Protein AF-A0A3P6SZ48-F1 (afdb_monomer_lite)

Secondary structure (DSSP, 8-state):
-HHHHHHHHHHHHHHHHHHHHHSTTHHHHHHHHHHHHHHHTTT-S-GGGHHHHHHHHHHHHGGG----SSSSGGGGTTSPPPGGGG-BTTB--S---HHHHHHHTPPPSHHHHHHHHHHHHHHHHHHHHHHHHHHHHHHHHHH-

Organism: Dibothriocephalus latus (NCBI:txid60516)

InterPro domains:
  IPR008952 Tetraspanin, EC2 domain superfamily [G3DSA:1.10.1450.10] (24-118)
  IPR008952 Tetraspanin, EC2 domain superfamily [SSF48652] (53-120)
  IPR018499 Tetraspanin/Peripherin [PF00335] (1-142)

Sequence (144 aa):
MYTGILGVCVVAEAIGLGYFFGDPKALPAKVTVIMEKALQDYGKPEVQLAGATFVWDYLMTSDNDYCCGLEGYTNFTGKALPKACCAKDNKLPEKCELAEAEKLKVIGCQTKIDKFLEEKKKLFLIAPIILVVVQVILVILLIV

Radius of gyration: 20.1 Å; chains: 1; bounding box: 52×23×56 Å

pLDDT: mean 85.89, std 5.38, range [62.0, 93.31]

Foldseek 3Di:
DVLVVLVVVLVVLVVVCCVCVVDLVNVLVVVLVVLLVLLVLAPPPDPVSVVSVVVQLCLQLPPLQHAFAAAAPVSQVVHAGRQSLQQDPSDGDPGDDPVNSVVVRGGGSSVVSSVCCVVCVVVVSVVSVVVSVVSVVVSVVVVD

Structure (mmCIF, N/CA/C/O backbone):
data_AF-A0A3P6SZ48-F1
#
_entry.id   AF-A0A3P6SZ48-F1
#
loop_
_atom_site.group_PDB
_atom_site.id
_atom_site.type_symbol
_atom_site.label_atom_id
_atom_site.label_alt_id
_atom_site.label_comp_id
_atom_site.label_asym_id
_atom_site.label_entity_id
_atom_site.label_seq_id
_atom_site.pdbx_PDB_ins_code
_atom_site.Cartn_x
_atom_site.Cartn_y
_atom_site.Cartn_z
_atom_site.occupancy
_atom_site.B_iso_or_equiv
_atom_site.auth_seq_id
_atom_site.auth_comp_id
_atom_site.auth_asym_id
_atom_site.auth_atom_id
_atom_site.pdbx_PDB_model_num
ATOM 1 N N . MET A 1 1 ? 30.378 3.280 -20.634 1.00 68.12 1 MET A N 1
ATOM 2 C CA . MET A 1 1 ? 29.899 2.895 -19.281 1.00 68.12 1 MET A CA 1
ATOM 3 C C . MET A 1 1 ? 28.462 3.339 -19.029 1.00 68.12 1 MET A C 1
ATOM 5 O O . MET A 1 1 ? 27.644 2.479 -18.742 1.00 68.12 1 MET A O 1
ATOM 9 N N . TYR A 1 2 ? 28.132 4.625 -19.195 1.00 78.94 2 TYR A N 1
ATOM 10 C CA . TYR A 1 2 ? 26.784 5.162 -18.943 1.00 78.94 2 TYR A CA 1
ATOM 11 C C . TYR A 1 2 ? 25.673 4.465 -19.757 1.00 78.94 2 TYR A C 1
ATOM 13 O O . TYR A 1 2 ? 24.698 3.992 -19.184 1.00 78.94 2 TYR A O 1
ATOM 21 N N . THR A 1 3 ? 25.882 4.266 -21.062 1.00 80.19 3 THR A N 1
ATOM 22 C CA . THR A 1 3 ? 24.945 3.551 -21.952 1.00 80.19 3 THR A CA 1
ATOM 23 C C . THR A 1 3 ? 24.720 2.089 -21.552 1.00 80.19 3 THR A C 1
ATOM 25 O O . THR A 1 3 ? 23.623 1.567 -21.700 1.00 80.19 3 THR A O 1
ATOM 28 N N . GLY A 1 4 ? 25.744 1.427 -20.998 1.00 83.69 4 GLY A N 1
ATOM 29 C CA . GLY A 1 4 ? 25.627 0.049 -20.514 1.00 83.69 4 GLY A CA 1
ATOM 30 C C . GLY A 1 4 ? 24.769 -0.053 -19.253 1.00 83.69 4 GLY A C 1
ATOM 31 O O . GLY A 1 4 ? 23.920 -0.934 -19.169 1.00 83.69 4 GLY A O 1
ATOM 32 N N . ILE A 1 5 ? 24.939 0.879 -18.306 1.00 88.44 5 ILE A N 1
ATOM 33 C CA . ILE A 1 5 ? 24.110 0.948 -17.092 1.00 88.44 5 ILE A CA 1
ATOM 34 C C . ILE A 1 5 ? 22.652 1.218 -17.473 1.00 88.44 5 ILE A C 1
ATOM 36 O O . ILE A 1 5 ? 21.768 0.499 -17.018 1.00 88.44 5 ILE A O 1
ATOM 40 N N . LEU A 1 6 ? 22.409 2.189 -18.363 1.00 87.31 6 LEU A N 1
ATOM 41 C CA . LEU A 1 6 ? 21.058 2.481 -18.844 1.00 87.31 6 LEU A CA 1
ATOM 42 C C . LEU A 1 6 ? 20.418 1.266 -19.528 1.00 87.31 6 LEU A C 1
ATOM 44 O O . LEU A 1 6 ? 19.269 0.950 -19.248 1.00 87.31 6 LEU A O 1
ATOM 48 N N . GLY A 1 7 ? 21.164 0.553 -20.379 1.00 86.50 7 GLY A N 1
ATOM 49 C CA . GLY A 1 7 ? 20.664 -0.656 -21.036 1.00 86.50 7 GLY A CA 1
ATOM 50 C C . GLY A 1 7 ? 20.240 -1.741 -20.041 1.00 86.50 7 GLY A C 1
ATOM 51 O O . GLY A 1 7 ? 19.178 -2.340 -20.201 1.00 86.50 7 GLY A O 1
ATOM 52 N N . VAL A 1 8 ? 21.022 -1.957 -18.977 1.00 90.69 8 VAL A N 1
ATOM 53 C CA . VAL A 1 8 ? 20.664 -2.900 -17.903 1.00 90.69 8 VAL A CA 1
ATOM 54 C C . VAL A 1 8 ? 19.413 -2.435 -17.149 1.00 90.69 8 VAL A C 1
ATOM 56 O O . VAL A 1 8 ? 18.535 -3.258 -16.885 1.00 90.69 8 VAL A O 1
ATOM 59 N N . CYS A 1 9 ? 19.296 -1.138 -16.844 1.00 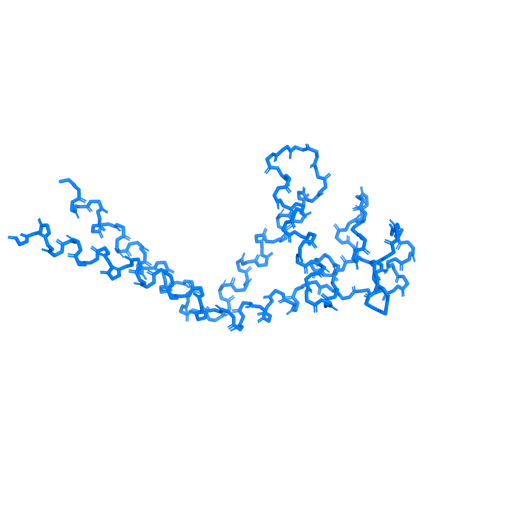90.88 9 CYS A N 1
ATOM 60 C CA . CYS A 1 9 ? 18.106 -0.569 -16.205 1.00 90.88 9 CYS A CA 1
ATOM 61 C C . CYS A 1 9 ? 16.844 -0.794 -17.046 1.00 90.88 9 CYS A C 1
ATOM 63 O O . CYS A 1 9 ? 15.870 -1.319 -16.516 1.00 90.88 9 CYS A O 1
ATOM 65 N N . VAL A 1 10 ? 16.885 -0.513 -18.353 1.00 91.44 10 VAL A N 1
ATOM 66 C CA . VAL A 1 10 ? 15.740 -0.714 -19.262 1.00 91.44 10 VAL A CA 1
ATOM 67 C C . VAL A 1 10 ? 15.274 -2.170 -19.264 1.00 91.44 10 VAL A C 1
ATOM 69 O O . VAL A 1 10 ? 14.076 -2.440 -19.176 1.00 91.44 10 VAL A O 1
ATOM 72 N N . VAL A 1 11 ? 16.208 -3.127 -19.339 1.00 91.19 11 VAL A N 1
ATOM 73 C CA . VAL A 1 11 ? 15.868 -4.559 -19.312 1.00 91.19 11 VAL A CA 1
ATOM 74 C C . VAL A 1 11 ? 15.240 -4.943 -17.970 1.00 91.19 11 VAL A C 1
ATOM 76 O O . VAL A 1 11 ? 14.217 -5.630 -17.947 1.00 91.19 11 VAL A O 1
ATOM 79 N N . ALA A 1 12 ? 15.809 -4.480 -16.855 1.00 93.12 12 ALA A N 1
ATOM 80 C CA . ALA A 1 12 ? 15.276 -4.753 -15.523 1.00 93.12 12 ALA A CA 1
ATOM 81 C C . ALA A 1 12 ? 13.878 -4.143 -15.317 1.00 93.12 12 ALA A C 1
ATOM 83 O O . ALA A 1 12 ? 12.989 -4.815 -14.791 1.00 93.12 12 ALA A O 1
ATOM 84 N N . GLU A 1 13 ? 13.657 -2.906 -15.768 1.00 90.31 13 GLU A N 1
ATOM 85 C CA . GLU A 1 13 ? 12.362 -2.223 -15.701 1.00 90.31 13 GLU A CA 1
ATOM 86 C C . GLU A 1 13 ? 11.311 -2.927 -16.563 1.00 90.31 13 GLU A C 1
ATOM 88 O O . GLU A 1 13 ? 10.200 -3.161 -16.090 1.00 90.31 13 GLU A O 1
ATOM 93 N N . ALA A 1 14 ? 11.655 -3.341 -17.787 1.00 89.75 14 ALA A N 1
ATOM 94 C CA . ALA A 1 14 ? 10.746 -4.084 -18.659 1.00 89.75 14 ALA A CA 1
ATOM 95 C C . ALA A 1 14 ? 10.321 -5.431 -18.046 1.00 89.75 14 ALA A C 1
ATOM 97 O O . ALA A 1 14 ? 9.133 -5.764 -18.050 1.00 89.75 14 ALA A O 1
ATOM 98 N N . ILE A 1 15 ? 11.270 -6.181 -17.469 1.00 91.12 15 ILE A N 1
ATOM 99 C CA . ILE A 1 15 ? 10.979 -7.434 -16.752 1.00 91.12 15 ILE A CA 1
ATOM 100 C C . ILE A 1 15 ? 10.096 -7.153 -15.532 1.00 91.12 15 ILE A C 1
ATOM 102 O O . ILE A 1 15 ? 9.095 -7.841 -15.325 1.00 91.12 15 ILE A O 1
ATOM 106 N N . GLY A 1 16 ? 10.436 -6.129 -14.743 1.00 88.50 16 GLY A N 1
ATOM 107 C CA . GLY A 1 16 ? 9.661 -5.716 -13.576 1.00 88.50 16 GLY A CA 1
ATOM 108 C C . GLY A 1 16 ? 8.224 -5.353 -13.942 1.00 88.50 16 GLY A C 1
ATOM 109 O O . GLY A 1 16 ? 7.290 -5.848 -13.313 1.00 88.50 16 GLY A O 1
ATOM 110 N N . LEU A 1 17 ? 8.026 -4.563 -14.999 1.00 88.62 17 LEU A N 1
ATOM 111 C CA . LEU A 1 17 ? 6.700 -4.196 -15.490 1.00 88.62 17 LEU A CA 1
ATOM 112 C C . LEU A 1 17 ? 5.905 -5.422 -15.937 1.00 88.62 17 LEU A C 1
ATOM 114 O O . LEU A 1 17 ? 4.750 -5.571 -15.540 1.00 88.62 17 LEU A O 1
ATOM 118 N N . GLY A 1 18 ? 6.527 -6.323 -16.699 1.00 86.81 18 GLY A N 1
ATOM 119 C CA . GLY A 1 18 ? 5.898 -7.576 -17.114 1.00 86.81 18 GLY A CA 1
ATOM 120 C C . GLY A 1 18 ? 5.481 -8.447 -15.927 1.00 86.81 18 GLY A C 1
ATOM 121 O O . GLY A 1 18 ? 4.377 -8.980 -15.917 1.00 86.81 18 GLY A O 1
ATOM 122 N N . TYR A 1 19 ? 6.320 -8.551 -14.897 1.00 87.50 19 TYR A N 1
ATOM 123 C CA . TYR A 1 19 ? 6.024 -9.346 -13.705 1.00 87.50 19 TYR A CA 1
ATOM 124 C C . TYR A 1 19 ? 4.922 -8.725 -12.830 1.00 87.50 19 TYR A C 1
ATOM 126 O O . TYR A 1 19 ? 3.978 -9.413 -12.449 1.00 87.50 19 TYR A O 1
ATOM 134 N N . PHE A 1 20 ? 5.017 -7.429 -12.516 1.00 83.81 20 PHE A N 1
ATOM 135 C CA . PHE A 1 20 ? 4.070 -6.763 -11.614 1.00 83.81 20 PHE A CA 1
ATOM 136 C C . PHE A 1 20 ? 2.712 -6.487 -12.259 1.00 83.81 20 PHE A C 1
ATOM 138 O O . PHE A 1 20 ? 1.695 -6.564 -11.574 1.00 83.81 20 PHE A O 1
ATOM 145 N N . PHE A 1 21 ? 2.685 -6.154 -13.551 1.00 83.00 21 PHE A N 1
ATOM 146 C CA . PHE A 1 21 ? 1.455 -5.774 -14.252 1.00 83.00 21 PHE A CA 1
ATOM 147 C C . PHE A 1 21 ? 0.926 -6.859 -15.197 1.00 83.00 21 PHE A C 1
ATOM 149 O O . PHE A 1 21 ? -0.193 -6.722 -15.693 1.00 83.00 21 PHE A O 1
ATOM 156 N N . GLY A 1 22 ? 1.689 -7.930 -15.443 1.00 82.56 22 GLY A N 1
ATOM 157 C CA . GLY A 1 22 ? 1.247 -9.064 -16.258 1.00 82.56 22 GLY A CA 1
ATOM 158 C C . GLY A 1 22 ? 0.241 -9.975 -15.553 1.00 82.56 22 GLY A C 1
ATOM 159 O O . GLY A 1 22 ? -0.644 -10.514 -16.214 1.00 82.56 22 GLY A O 1
ATOM 160 N N . ASP A 1 23 ? 0.324 -10.107 -14.225 1.00 83.75 23 ASP A N 1
ATOM 161 C CA . ASP A 1 23 ? -0.671 -10.820 -13.417 1.00 83.75 23 ASP A CA 1
ATOM 162 C C . ASP A 1 23 ? -1.536 -9.816 -12.629 1.00 83.75 23 ASP A C 1
ATOM 164 O O . ASP A 1 23 ? -1.019 -9.115 -11.752 1.00 83.75 23 ASP A O 1
ATOM 168 N N . PRO A 1 24 ? -2.860 -9.748 -12.884 1.00 77.31 24 PRO A N 1
ATOM 169 C CA . PRO A 1 24 ? -3.756 -8.823 -12.192 1.00 77.31 24 PRO A CA 1
ATOM 170 C C . PRO A 1 24 ? -3.826 -9.041 -10.672 1.00 77.31 24 PRO A C 1
ATOM 172 O O . PRO A 1 24 ? -4.272 -8.139 -9.966 1.00 77.31 24 PRO A O 1
ATOM 175 N N . LYS A 1 25 ? -3.392 -10.198 -10.154 1.00 81.31 25 LYS A N 1
ATOM 176 C CA . LYS A 1 25 ? -3.391 -10.518 -8.717 1.00 81.31 25 LYS A CA 1
ATOM 177 C C . LYS A 1 25 ? -2.038 -10.309 -8.041 1.00 81.31 25 LYS A C 1
ATOM 179 O O . LYS A 1 25 ? -1.991 -10.199 -6.816 1.00 81.31 25 LYS A O 1
ATOM 184 N N . ALA A 1 26 ? -0.947 -10.235 -8.802 1.00 84.25 26 ALA A N 1
ATOM 185 C CA . ALA A 1 26 ? 0.389 -10.105 -8.229 1.00 84.25 26 ALA A CA 1
ATOM 186 C C . ALA A 1 26 ? 0.573 -8.764 -7.509 1.00 84.25 26 ALA A C 1
ATOM 188 O 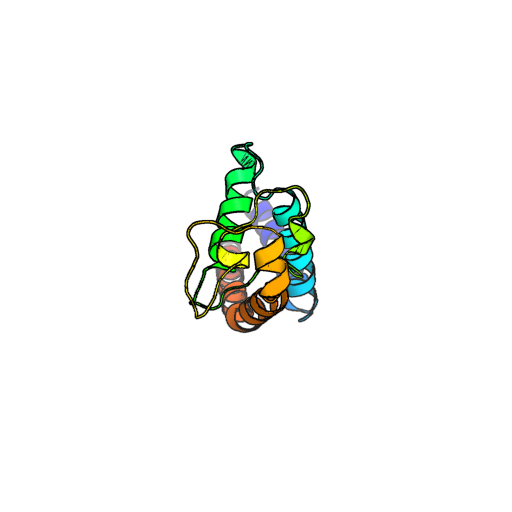O . ALA A 1 26 ? 1.104 -8.734 -6.398 1.00 84.25 26 ALA A O 1
ATOM 189 N N . LEU A 1 27 ? 0.107 -7.664 -8.110 1.00 83.62 27 LEU A N 1
ATOM 190 C CA . LEU A 1 27 ? 0.255 -6.332 -7.528 1.00 83.62 27 LEU A CA 1
ATOM 191 C C . LEU A 1 27 ? -0.545 -6.172 -6.218 1.00 83.62 27 LEU A C 1
ATOM 193 O O . LEU A 1 27 ? 0.092 -5.841 -5.215 1.00 83.62 27 LEU A O 1
ATOM 197 N N . PRO A 1 28 ? -1.865 -6.463 -6.157 1.00 85.31 28 PRO A N 1
ATOM 198 C CA . PRO A 1 28 ? -2.617 -6.387 -4.904 1.00 85.31 28 PRO A CA 1
ATOM 199 C C . PRO A 1 28 ? -2.015 -7.250 -3.800 1.00 85.31 28 PRO A C 1
ATOM 201 O O . PRO A 1 28 ? -1.707 -6.732 -2.734 1.00 85.31 28 PRO A O 1
ATOM 204 N N . ALA A 1 29 ? -1.700 -8.518 -4.084 1.00 87.25 29 ALA A N 1
ATOM 205 C CA . ALA A 1 29 ? -1.134 -9.421 -3.083 1.00 87.25 29 ALA A CA 1
ATOM 206 C C . ALA A 1 29 ? 0.189 -8.903 -2.491 1.00 87.25 29 ALA A C 1
ATOM 208 O O . ALA A 1 29 ? 0.419 -9.000 -1.285 1.00 87.25 29 ALA A O 1
ATOM 209 N N . LYS A 1 30 ? 1.073 -8.328 -3.318 1.00 87.81 30 LYS A N 1
ATOM 210 C CA . LYS A 1 30 ? 2.334 -7.745 -2.833 1.00 87.81 30 LYS A CA 1
ATOM 211 C C . LYS A 1 30 ? 2.106 -6.473 -2.026 1.00 87.81 30 LYS A C 1
ATOM 213 O O . LYS A 1 30 ? 2.758 -6.301 -0.997 1.00 87.81 30 LYS A O 1
ATOM 218 N N . VAL A 1 31 ? 1.195 -5.606 -2.463 1.00 88.69 31 VAL A N 1
ATOM 219 C CA . VAL A 1 31 ? 0.854 -4.385 -1.723 1.00 88.69 31 VAL A CA 1
ATOM 220 C C . VAL A 1 31 ? 0.241 -4.738 -0.372 1.00 88.69 31 VAL A C 1
ATOM 222 O O . VAL A 1 31 ? 0.675 -4.177 0.627 1.00 88.69 31 VAL A O 1
ATOM 225 N N . THR A 1 32 ? -0.670 -5.711 -0.304 1.00 89.62 32 THR A N 1
ATOM 226 C CA . THR A 1 32 ? -1.246 -6.205 0.955 1.00 89.62 32 THR A CA 1
ATOM 227 C C . THR A 1 32 ? -0.160 -6.626 1.941 1.00 89.62 32 THR A C 1
ATOM 229 O O . THR A 1 32 ? -0.165 -6.150 3.070 1.00 89.62 32 THR A O 1
ATOM 232 N N . VAL A 1 33 ? 0.824 -7.424 1.511 1.00 90.94 33 VAL A N 1
ATOM 233 C CA . VAL A 1 33 ? 1.939 -7.863 2.376 1.00 90.94 33 VAL A CA 1
ATOM 234 C C . VAL A 1 33 ? 2.789 -6.684 2.864 1.00 90.94 33 VAL A C 1
ATOM 236 O O . VAL A 1 33 ? 3.200 -6.641 4.024 1.00 90.94 33 VAL A O 1
ATOM 239 N N . ILE A 1 34 ? 3.068 -5.708 1.994 1.00 89.38 34 ILE A N 1
ATOM 240 C CA . ILE A 1 34 ? 3.833 -4.508 2.372 1.00 89.38 34 ILE A CA 1
ATOM 241 C C . ILE A 1 34 ? 3.044 -3.666 3.378 1.00 89.38 34 ILE A C 1
ATOM 243 O O . ILE A 1 34 ? 3.607 -3.211 4.373 1.00 89.38 34 ILE A O 1
ATOM 247 N N . MET A 1 35 ? 1.746 -3.483 3.141 1.00 90.94 35 MET A N 1
ATOM 248 C CA . MET A 1 35 ? 0.855 -2.729 4.017 1.00 90.94 35 MET A CA 1
ATOM 249 C C . MET A 1 35 ? 0.698 -3.416 5.372 1.00 90.94 35 MET A C 1
ATOM 251 O O . MET A 1 35 ? 0.788 -2.748 6.399 1.00 90.94 35 MET A O 1
ATOM 255 N N . GLU A 1 36 ? 0.547 -4.739 5.395 1.00 91.25 36 GLU A N 1
ATOM 256 C CA . GLU A 1 36 ? 0.527 -5.542 6.617 1.00 91.25 36 GLU A CA 1
ATOM 257 C C . GLU A 1 36 ? 1.815 -5.352 7.425 1.00 91.25 36 GLU A C 1
ATOM 259 O O . GLU A 1 36 ? 1.770 -5.085 8.627 1.00 91.25 36 GLU A O 1
ATOM 264 N N . LYS A 1 37 ? 2.977 -5.391 6.764 1.00 89.12 37 LYS A N 1
ATOM 265 C CA . LYS A 1 37 ? 4.259 -5.124 7.422 1.00 89.12 37 LYS A CA 1
ATOM 266 C C . LYS A 1 37 ? 4.334 -3.696 7.968 1.00 89.12 37 LYS A C 1
ATOM 268 O O . LYS A 1 37 ? 4.725 -3.504 9.114 1.00 89.12 37 LYS A O 1
ATOM 273 N N . ALA A 1 38 ? 3.892 -2.704 7.197 1.00 88.31 38 ALA A N 1
ATOM 274 C CA . ALA A 1 38 ? 3.805 -1.322 7.668 1.00 88.31 38 ALA A CA 1
ATOM 275 C C . ALA A 1 38 ? 2.844 -1.180 8.866 1.00 88.31 38 ALA A C 1
ATOM 277 O O . ALA A 1 38 ? 3.087 -0.384 9.769 1.00 88.31 38 ALA A O 1
ATOM 278 N N . LEU A 1 39 ? 1.777 -1.983 8.924 1.00 88.50 39 LEU A N 1
ATOM 279 C CA . LEU A 1 39 ? 0.824 -1.986 10.037 1.00 88.50 39 LEU A CA 1
ATOM 280 C C . LEU A 1 39 ? 1.452 -2.525 11.328 1.00 88.50 39 LEU A C 1
ATOM 282 O O . LEU A 1 39 ? 1.163 -2.041 12.426 1.00 88.50 39 LEU A O 1
ATOM 286 N N . GLN A 1 40 ? 2.362 -3.497 11.222 1.00 87.31 40 GLN A N 1
ATOM 287 C CA . GLN A 1 40 ? 3.123 -3.989 12.375 1.00 87.31 40 GLN A CA 1
ATOM 288 C C . GLN A 1 40 ? 3.991 -2.892 13.007 1.00 87.31 40 GLN A C 1
ATOM 290 O 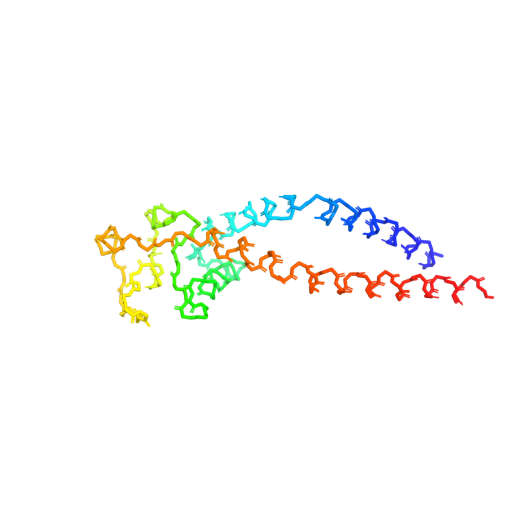O . GLN A 1 40 ? 4.218 -2.922 14.222 1.00 87.31 40 GLN A O 1
ATOM 295 N N . ASP A 1 41 ? 4.393 -1.900 12.217 1.00 86.94 41 ASP A N 1
ATOM 296 C CA . ASP A 1 41 ? 5.194 -0.755 12.646 1.00 86.94 41 ASP A CA 1
ATOM 297 C C . ASP A 1 41 ? 4.370 0.482 13.033 1.00 86.94 41 ASP A C 1
ATOM 299 O O . ASP A 1 41 ? 4.918 1.461 13.541 1.00 86.94 41 ASP A O 1
ATOM 303 N N . TYR A 1 42 ? 3.047 0.423 12.870 1.00 85.38 42 TYR A N 1
ATOM 304 C CA . TYR A 1 42 ? 2.139 1.509 13.222 1.00 85.38 42 TYR A CA 1
ATOM 305 C C . TYR A 1 42 ? 2.265 1.918 14.696 1.00 85.38 42 TYR A C 1
ATOM 307 O O . TYR A 1 42 ? 2.218 1.072 15.599 1.00 85.38 42 TYR A O 1
ATOM 315 N N . GLY A 1 43 ? 2.384 3.227 14.932 1.00 79.88 43 GLY A N 1
ATOM 316 C CA . GLY A 1 43 ? 2.433 3.825 16.267 1.00 79.88 43 GLY A CA 1
ATOM 317 C C . GLY A 1 43 ? 3.758 3.631 17.012 1.00 79.88 43 GLY A C 1
ATOM 318 O O . GLY A 1 43 ? 3.850 4.009 18.181 1.00 79.88 43 GLY A O 1
ATOM 319 N N . LYS A 1 44 ? 4.788 3.054 16.375 1.00 82.88 44 LYS A N 1
ATOM 320 C CA . LYS A 1 44 ? 6.125 2.966 16.977 1.00 82.88 44 LYS A CA 1
ATOM 321 C C . LYS A 1 44 ? 6.792 4.354 17.009 1.00 82.88 44 LYS A C 1
ATOM 323 O O . LYS A 1 44 ? 6.680 5.102 16.040 1.00 82.88 44 LYS A O 1
ATOM 328 N N . PRO A 1 45 ? 7.506 4.705 18.096 1.00 74.25 45 PRO A N 1
ATOM 329 C CA . PRO A 1 45 ? 8.071 6.046 18.297 1.00 74.25 45 PRO A CA 1
ATOM 330 C C . PRO A 1 45 ? 9.313 6.339 17.438 1.00 74.25 45 PRO A C 1
ATOM 332 O O . PRO A 1 45 ? 9.828 7.454 17.444 1.00 74.25 45 PRO A O 1
ATOM 335 N N . GLU A 1 46 ? 9.829 5.343 16.720 1.00 79.44 46 GLU A N 1
ATOM 336 C CA . GLU A 1 46 ? 11.012 5.474 15.877 1.00 79.44 46 GLU A CA 1
ATOM 337 C C . GLU A 1 46 ? 10.707 6.362 14.662 1.00 79.44 46 GLU A C 1
ATOM 339 O O . GLU A 1 46 ? 9.800 6.081 13.882 1.00 79.44 46 GLU A O 1
ATOM 344 N N . VAL A 1 47 ? 11.496 7.425 14.463 1.00 67.62 47 VAL A N 1
ATOM 345 C CA . VAL A 1 47 ? 11.296 8.415 13.381 1.00 67.62 47 VAL A CA 1
ATOM 346 C C . VAL A 1 47 ? 11.247 7.759 11.995 1.00 67.62 47 VAL A C 1
ATOM 348 O O . VAL A 1 47 ? 10.494 8.190 11.128 1.00 67.62 47 VAL A O 1
ATOM 351 N N . GLN A 1 48 ? 12.001 6.675 11.797 1.00 69.88 48 GLN A N 1
ATOM 352 C CA . GLN A 1 48 ? 12.019 5.903 10.549 1.00 69.88 48 GLN A CA 1
ATOM 353 C C . GLN A 1 48 ? 10.672 5.218 10.250 1.00 69.88 48 GLN A C 1
ATOM 355 O O . GLN A 1 48 ? 10.371 4.937 9.093 1.00 69.88 48 GLN A O 1
ATOM 360 N N . LEU A 1 49 ? 9.846 4.991 11.274 1.00 75.00 49 LEU A N 1
ATOM 361 C CA . LEU A 1 49 ? 8.549 4.315 11.196 1.00 75.00 49 LEU A CA 1
ATOM 362 C C . LEU A 1 49 ? 7.364 5.291 11.243 1.00 75.00 49 LEU A C 1
ATOM 364 O O . LEU A 1 49 ? 6.218 4.886 11.043 1.00 75.00 49 LEU A O 1
ATOM 368 N N . ALA A 1 50 ? 7.622 6.594 11.409 1.00 78.00 50 ALA A N 1
ATOM 369 C CA . ALA A 1 50 ? 6.590 7.633 11.366 1.00 78.00 50 ALA A CA 1
ATOM 370 C C . ALA A 1 50 ? 5.825 7.645 10.029 1.00 78.00 50 ALA A C 1
ATOM 372 O O . ALA A 1 50 ? 4.624 7.917 9.999 1.00 78.00 50 ALA A O 1
ATOM 373 N N . GLY A 1 51 ? 6.499 7.284 8.931 1.00 83.56 51 GLY A N 1
ATOM 374 C CA . GLY A 1 51 ? 5.872 7.153 7.617 1.00 83.56 51 GLY A CA 1
ATOM 375 C C . GLY A 1 51 ? 4.794 6.066 7.570 1.00 83.56 51 GLY A C 1
ATOM 376 O O . GLY A 1 51 ? 3.759 6.271 6.943 1.00 83.56 51 GLY A O 1
ATOM 377 N N . ALA A 1 52 ? 4.988 4.946 8.275 1.00 84.50 52 ALA A N 1
ATOM 378 C CA . ALA A 1 52 ? 4.008 3.862 8.315 1.00 84.50 52 ALA A CA 1
ATOM 379 C C . ALA A 1 52 ? 2.717 4.301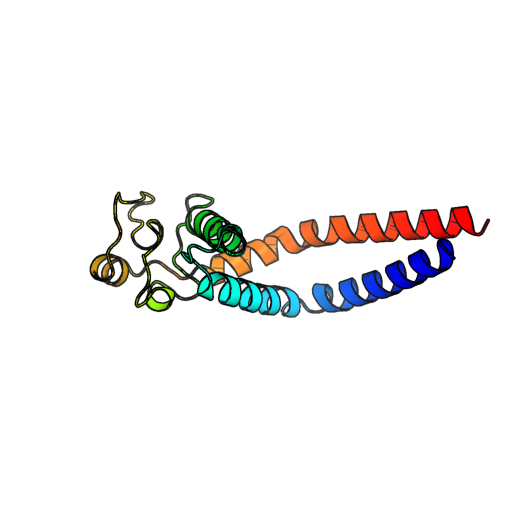 9.019 1.00 84.50 52 ALA A C 1
ATOM 381 O O . ALA A 1 52 ? 1.625 4.060 8.506 1.00 84.50 52 ALA A O 1
ATOM 382 N N . THR A 1 53 ? 2.846 5.016 10.141 1.00 86.75 53 THR A N 1
ATOM 383 C CA . THR A 1 53 ? 1.708 5.614 10.855 1.00 86.75 53 THR A CA 1
ATOM 384 C C . THR A 1 53 ? 0.958 6.605 9.969 1.00 86.75 53 THR A C 1
ATOM 386 O O . THR A 1 53 ? -0.257 6.500 9.833 1.00 86.75 53 THR A O 1
ATOM 389 N N . PHE A 1 54 ? 1.678 7.506 9.291 1.00 88.00 54 PHE A N 1
ATOM 390 C CA . PHE A 1 54 ? 1.069 8.494 8.398 1.00 88.00 54 PHE A CA 1
ATOM 391 C C . PHE A 1 54 ? 0.300 7.854 7.234 1.00 88.00 54 PHE A C 1
ATOM 393 O O . PHE A 1 54 ? -0.836 8.238 6.960 1.00 88.00 54 PHE A O 1
ATOM 400 N N . VAL A 1 55 ? 0.899 6.868 6.558 1.00 89.50 55 VAL A N 1
ATOM 401 C CA . VAL A 1 55 ? 0.263 6.169 5.429 1.00 89.50 55 VAL A CA 1
ATOM 402 C C . VAL A 1 55 ? -1.025 5.482 5.876 1.00 89.50 55 VAL A C 1
ATOM 404 O O . VAL A 1 55 ? -2.046 5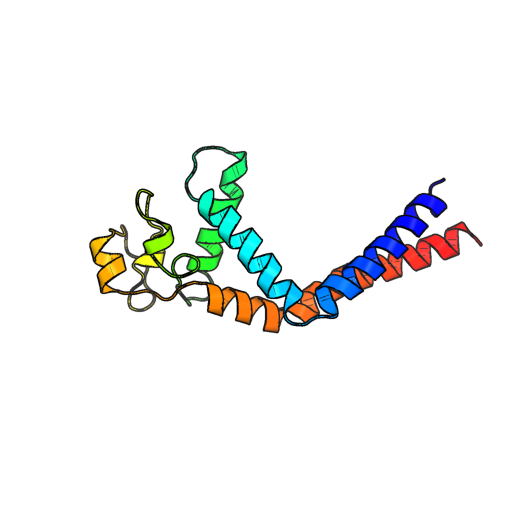.582 5.196 1.00 89.50 55 VAL A O 1
ATOM 407 N N . TRP A 1 56 ? -0.994 4.818 7.029 1.00 91.00 56 TRP A N 1
ATOM 408 C CA . TRP A 1 56 ? -2.159 4.137 7.579 1.00 91.00 56 TRP A CA 1
ATOM 409 C C . TRP A 1 56 ? -3.246 5.105 8.049 1.00 91.00 56 TRP A C 1
ATOM 411 O O . TRP A 1 56 ? -4.414 4.875 7.740 1.00 91.00 56 TRP A O 1
ATOM 421 N N . ASP A 1 57 ? -2.894 6.205 8.716 1.00 89.25 57 ASP A N 1
ATOM 422 C CA . ASP A 1 57 ? -3.859 7.238 9.113 1.00 89.25 57 ASP A CA 1
ATOM 423 C C . ASP A 1 57 ? -4.538 7.865 7.892 1.00 89.25 57 ASP A C 1
ATOM 425 O O . ASP A 1 57 ? -5.761 8.031 7.872 1.00 89.25 57 ASP A O 1
ATOM 429 N N . TYR A 1 58 ? -3.767 8.155 6.842 1.00 89.62 58 TYR A N 1
ATOM 430 C CA . TYR A 1 58 ? -4.308 8.659 5.585 1.00 89.62 58 TYR A CA 1
ATOM 431 C C . TYR A 1 58 ? -5.246 7.639 4.933 1.00 89.62 58 TYR A C 1
ATOM 433 O O . TYR A 1 58 ? -6.376 7.975 4.583 1.00 89.62 58 TYR A O 1
ATOM 441 N N . LEU A 1 59 ? -4.822 6.378 4.820 1.00 91.12 59 LEU A N 1
ATOM 442 C CA . LEU A 1 59 ? -5.637 5.321 4.222 1.00 91.12 59 LEU A CA 1
ATOM 443 C C . LEU A 1 59 ? -6.964 5.131 4.968 1.00 91.12 59 LEU A C 1
ATOM 445 O O . LEU A 1 59 ? -8.021 5.052 4.339 1.00 91.12 59 LEU A O 1
ATOM 449 N N . MET A 1 60 ? -6.912 5.093 6.299 1.00 90.31 60 MET A N 1
ATOM 450 C CA . MET A 1 60 ? -8.074 4.865 7.154 1.00 90.31 60 MET A CA 1
ATOM 451 C C . MET A 1 60 ? -9.055 6.045 7.185 1.00 90.31 60 MET A C 1
ATOM 453 O O . MET A 1 60 ? -10.217 5.845 7.524 1.00 90.31 60 MET A O 1
ATOM 457 N N . THR A 1 61 ? -8.621 7.262 6.835 1.00 90.12 61 THR A N 1
ATOM 458 C CA . THR A 1 61 ? -9.454 8.483 6.912 1.00 90.12 61 THR A CA 1
ATOM 459 C C . THR A 1 61 ? -9.793 9.119 5.563 1.00 90.12 61 THR A C 1
ATOM 461 O O . THR A 1 61 ? -10.643 10.008 5.503 1.00 90.12 61 THR A O 1
ATOM 464 N N . SER A 1 62 ? -9.155 8.679 4.480 1.00 87.56 62 SER A N 1
ATOM 465 C CA . SER A 1 62 ? -9.338 9.237 3.137 1.00 87.56 62 SER A CA 1
ATOM 466 C C . SER A 1 62 ? -10.760 9.022 2.591 1.00 87.56 62 SER A C 1
ATOM 468 O O . SER A 1 62 ? -11.397 8.000 2.846 1.00 87.56 62 SER A O 1
ATOM 470 N N . ASP A 1 63 ? -11.231 9.996 1.807 1.00 81.44 63 ASP A N 1
ATOM 471 C CA . ASP A 1 63 ? -12.453 9.949 0.986 1.00 81.44 63 ASP A CA 1
ATOM 472 C C . ASP A 1 63 ? -13.777 9.746 1.745 1.00 81.44 63 ASP A C 1
ATOM 474 O O . ASP A 1 63 ? -14.780 9.358 1.151 1.00 81.44 63 ASP A O 1
ATOM 478 N N . ASN A 1 64 ? -13.811 10.048 3.051 1.00 80.12 64 ASN A N 1
ATOM 479 C CA . ASN A 1 64 ? -14.948 9.770 3.947 1.00 80.12 64 ASN A CA 1
ATOM 480 C C . ASN A 1 64 ? -15.371 8.287 3.970 1.00 80.12 64 ASN A C 1
ATOM 482 O O . ASN A 1 64 ? -16.477 7.970 4.401 1.00 80.12 64 ASN A O 1
ATOM 486 N N . ASP A 1 65 ? -14.497 7.388 3.513 1.00 84.06 65 ASP A N 1
ATOM 487 C CA . ASP A 1 65 ? -14.690 5.941 3.532 1.00 84.06 65 ASP A CA 1
ATOM 488 C C . ASP A 1 65 ? -13.771 5.356 4.605 1.00 84.06 65 ASP A C 1
ATOM 490 O O . ASP A 1 65 ? -12.608 5.021 4.351 1.00 84.06 65 ASP A O 1
ATOM 494 N N . TYR A 1 66 ? -14.253 5.362 5.847 1.00 90.00 66 TYR A N 1
ATOM 495 C CA . TYR A 1 66 ? -13.448 4.976 6.999 1.00 90.00 66 TYR A CA 1
ATOM 496 C C . TYR A 1 66 ? -13.290 3.460 7.081 1.00 90.00 66 TYR A C 1
ATOM 498 O O . TYR A 1 66 ? -14.264 2.709 7.048 1.00 90.00 66 TYR A O 1
ATOM 506 N N . CYS A 1 67 ? -12.049 3.019 7.255 1.00 91.25 67 CYS A N 1
ATOM 507 C CA . CYS A 1 67 ? -11.702 1.620 7.460 1.00 91.25 67 CYS A CA 1
ATOM 508 C C . CYS A 1 67 ? -10.722 1.490 8.631 1.00 91.25 67 CYS A C 1
ATOM 510 O O . CYS A 1 67 ? -10.126 2.477 9.068 1.00 91.25 67 CYS A O 1
ATOM 512 N N . CYS A 1 68 ? -10.570 0.281 9.164 1.00 91.12 68 CYS A N 1
ATOM 513 C CA . CYS A 1 68 ? -9.741 0.020 10.334 1.00 91.12 68 CYS A CA 1
ATOM 514 C C . CYS A 1 68 ? -8.795 -1.149 10.091 1.00 91.12 68 CYS A C 1
ATOM 516 O O . CYS A 1 68 ? -9.245 -2.278 9.919 1.00 91.12 68 CYS A O 1
ATOM 518 N N . GLY A 1 69 ? -7.486 -0.893 10.131 1.00 90.00 69 GLY A N 1
ATOM 519 C CA . GLY A 1 69 ? -6.482 -1.946 9.958 1.00 90.00 69 GLY A CA 1
ATOM 520 C C . GLY A 1 69 ? -6.620 -2.667 8.617 1.00 90.00 69 GLY A C 1
ATOM 521 O O . GLY A 1 69 ? -7.282 -2.183 7.700 1.00 90.00 69 GLY A O 1
ATOM 522 N N . LEU A 1 70 ? -5.985 -3.828 8.478 1.00 90.81 70 LEU A N 1
ATOM 523 C CA . LEU A 1 70 ? -6.103 -4.611 7.250 1.00 90.81 70 LEU A CA 1
ATOM 524 C C . LEU A 1 70 ? -7.411 -5.409 7.237 1.00 90.81 70 LEU A C 1
ATOM 526 O O . LEU A 1 70 ? -8.197 -5.286 6.298 1.00 90.81 70 LEU A O 1
ATOM 530 N N . GLU A 1 71 ? -7.656 -6.154 8.314 1.00 88.50 71 GLU A N 1
ATOM 531 C CA . GLU A 1 71 ? -8.834 -7.014 8.498 1.00 88.50 71 GLU A CA 1
ATOM 532 C C . GLU A 1 71 ? -9.799 -6.472 9.565 1.00 88.50 71 GLU A C 1
ATOM 534 O O . GLU A 1 71 ? -10.910 -6.978 9.716 1.00 88.50 71 GLU A O 1
ATOM 539 N N . GLY A 1 72 ? -9.397 -5.434 10.304 1.00 88.19 72 GLY A N 1
ATOM 540 C CA . GLY A 1 72 ? -10.209 -4.808 11.340 1.00 88.19 72 GLY A CA 1
ATOM 541 C C . GLY A 1 72 ? -9.390 -4.335 12.540 1.00 88.19 72 GLY A C 1
ATOM 542 O O . GLY A 1 72 ? -8.159 -4.260 12.526 1.00 88.19 72 GLY A O 1
ATOM 543 N N . TYR A 1 73 ? -10.097 -4.058 13.638 1.00 85.88 73 TYR A N 1
ATOM 544 C CA . TYR A 1 73 ? -9.510 -3.569 14.891 1.00 85.88 73 TYR A CA 1
ATOM 545 C C . TYR A 1 73 ? -8.572 -4.574 15.579 1.00 85.88 73 TYR A C 1
ATOM 547 O O . TYR A 1 73 ? -7.714 -4.179 16.370 1.00 85.88 73 TYR A O 1
ATOM 555 N N . THR A 1 74 ? -8.698 -5.865 15.266 1.00 85.62 74 THR A N 1
ATOM 556 C CA . THR A 1 74 ? -7.861 -6.949 15.807 1.00 85.62 74 THR A CA 1
ATOM 557 C C . THR A 1 74 ? -6.383 -6.777 15.459 1.00 85.62 74 THR A C 1
ATOM 559 O O . THR A 1 74 ? -5.520 -7.245 16.197 1.00 85.62 74 THR A O 1
ATOM 562 N N . ASN A 1 75 ? -6.058 -6.030 14.398 1.00 83.19 75 ASN A N 1
ATOM 563 C CA . ASN A 1 75 ? -4.671 -5.715 14.055 1.00 83.19 75 ASN A CA 1
ATOM 564 C C . ASN A 1 75 ? -3.982 -4.769 15.065 1.00 83.19 75 ASN A C 1
ATOM 566 O O . ASN A 1 75 ? -2.760 -4.616 15.021 1.00 83.19 75 ASN A O 1
ATOM 570 N N . PHE A 1 76 ? -4.736 -4.153 15.984 1.00 82.62 76 PHE A N 1
ATOM 571 C CA . PHE A 1 76 ? -4.231 -3.197 16.977 1.00 82.62 76 PHE A CA 1
ATOM 572 C C . PHE A 1 76 ? -4.292 -3.714 18.421 1.00 82.62 76 PHE A C 1
ATOM 574 O O . PHE A 1 76 ? -4.131 -2.933 19.360 1.00 82.62 76 PHE A O 1
ATOM 581 N N . THR A 1 77 ? -4.508 -5.012 18.645 1.00 77.56 77 THR A N 1
ATOM 582 C CA . THR A 1 77 ? -4.517 -5.573 20.003 1.00 77.56 77 THR A CA 1
ATOM 583 C C . THR A 1 77 ? -3.187 -5.291 20.718 1.00 77.56 77 THR A C 1
ATOM 585 O O . THR A 1 77 ? -2.121 -5.682 20.250 1.00 77.56 77 THR A O 1
ATOM 588 N N . GLY A 1 78 ? -3.244 -4.584 21.852 1.00 73.00 78 GLY A N 1
ATOM 589 C CA . GLY A 1 78 ? -2.055 -4.175 22.615 1.00 73.00 78 GLY A CA 1
ATOM 590 C C . GLY A 1 78 ? -1.347 -2.914 22.099 1.00 73.00 78 GLY A C 1
ATOM 591 O O . GLY A 1 78 ? -0.269 -2.587 22.591 1.00 73.00 78 GLY A O 1
ATOM 592 N N . LYS A 1 79 ? -1.937 -2.196 21.134 1.00 74.75 79 LYS A N 1
ATOM 593 C CA . LYS A 1 79 ? -1.444 -0.916 20.601 1.00 74.75 79 LYS A CA 1
ATOM 594 C C . LYS A 1 79 ? -2.502 0.181 20.741 1.00 74.75 79 LYS A C 1
ATOM 596 O O . LYS A 1 79 ? -3.673 -0.092 20.993 1.00 74.75 79 LYS A O 1
ATOM 601 N N . ALA A 1 80 ? -2.085 1.435 20.564 1.00 79.25 80 ALA A N 1
ATOM 602 C CA . ALA A 1 80 ? -3.019 2.550 20.460 1.00 79.25 80 ALA A CA 1
ATOM 603 C C . ALA A 1 80 ? -3.891 2.389 19.204 1.00 79.25 80 ALA A C 1
ATOM 605 O O . ALA A 1 80 ? -3.362 2.166 18.113 1.00 79.25 80 ALA A O 1
ATOM 606 N N . LEU A 1 81 ? -5.214 2.505 19.364 1.00 86.00 81 LEU A N 1
ATOM 607 C CA . LEU A 1 81 ? -6.135 2.440 18.237 1.00 86.00 81 LEU A CA 1
ATOM 608 C C . LEU A 1 81 ? -6.204 3.772 17.480 1.00 86.00 81 LEU A C 1
ATOM 610 O O . LEU A 1 81 ? -6.371 4.826 18.103 1.00 86.00 81 LEU A O 1
ATOM 614 N N . PRO A 1 82 ? -6.169 3.730 16.138 1.00 87.81 82 PRO A N 1
ATOM 615 C CA . PRO A 1 82 ? -6.492 4.880 15.308 1.00 87.81 82 PRO A CA 1
ATOM 616 C C . PRO A 1 82 ? -7.937 5.334 15.538 1.00 87.81 82 PRO A C 1
ATOM 618 O O . PRO A 1 82 ? -8.850 4.518 15.667 1.00 87.81 82 PRO A O 1
ATOM 621 N N . LYS A 1 83 ? -8.184 6.647 15.485 1.00 89.12 83 LYS A N 1
ATOM 622 C CA . LYS A 1 83 ? -9.542 7.217 15.616 1.00 89.12 83 LYS A CA 1
ATOM 623 C C . LYS A 1 83 ? -10.508 6.701 14.547 1.00 89.12 83 LYS A C 1
ATOM 625 O O . LYS A 1 83 ? -11.699 6.564 14.809 1.00 89.12 83 LYS A O 1
ATOM 630 N N . ALA A 1 84 ? -9.988 6.383 13.362 1.00 88.50 84 ALA A N 1
ATOM 631 C CA . ALA A 1 84 ? -10.762 5.834 12.253 1.00 88.50 84 ALA A CA 1
ATOM 632 C C . ALA A 1 84 ? -11.433 4.491 12.582 1.00 88.50 84 ALA A C 1
ATOM 634 O O . ALA A 1 84 ? -12.503 4.198 12.058 1.00 88.50 84 ALA A O 1
ATOM 635 N N . CYS A 1 85 ? -10.870 3.718 13.514 1.00 89.12 85 CYS A N 1
ATOM 636 C CA . CYS A 1 85 ? -11.441 2.447 13.953 1.00 89.12 85 CYS A CA 1
ATOM 637 C C . CYS A 1 85 ? -12.729 2.575 14.770 1.00 89.12 85 CYS A C 1
ATOM 639 O O . CYS A 1 85 ? -13.428 1.583 14.960 1.00 89.12 85 CYS A O 1
ATOM 641 N N . CYS A 1 86 ? -13.054 3.785 15.223 1.00 90.31 86 CYS A N 1
ATOM 642 C CA . CYS A 1 86 ? -14.307 4.101 15.894 1.00 90.31 86 CYS A CA 1
ATOM 643 C C . CYS A 1 86 ? -15.122 5.139 15.107 1.00 90.31 86 CYS A C 1
ATOM 645 O O . CYS A 1 86 ? -15.943 5.854 15.682 1.00 90.31 86 CYS A O 1
ATOM 647 N N . ALA A 1 87 ? -14.885 5.268 13.797 1.00 87.31 87 ALA A N 1
ATOM 648 C CA . ALA A 1 87 ? -15.667 6.172 12.969 1.00 87.31 87 ALA A CA 1
ATOM 649 C C . ALA A 1 87 ? -17.142 5.742 12.951 1.00 87.31 87 ALA A C 1
ATOM 651 O O . ALA A 1 87 ? -17.468 4.574 12.731 1.00 87.31 87 ALA A O 1
ATOM 652 N N . LYS A 1 88 ? -18.039 6.705 13.166 1.00 83.06 88 LYS A N 1
ATOM 653 C CA . LYS A 1 88 ? -19.490 6.497 13.148 1.00 83.06 88 LYS A CA 1
ATOM 654 C C . LYS A 1 88 ? -20.148 7.626 12.370 1.00 83.06 88 LYS A C 1
ATOM 656 O O . LYS A 1 88 ? -19.810 8.786 12.585 1.00 83.06 88 LYS A O 1
ATOM 661 N N . ASP A 1 89 ? -21.070 7.294 11.466 1.00 81.56 89 ASP A N 1
ATOM 662 C CA . ASP A 1 89 ? -21.798 8.272 10.643 1.00 81.56 89 ASP A CA 1
ATOM 663 C C . ASP A 1 89 ? -20.857 9.275 9.933 1.00 81.56 89 ASP A C 1
ATOM 665 O O . ASP A 1 89 ? -21.119 10.477 9.887 1.00 81.56 89 ASP A O 1
ATOM 669 N N . ASN A 1 90 ? -19.720 8.778 9.426 1.00 75.31 90 ASN A N 1
ATOM 670 C CA . ASN A 1 90 ? -18.637 9.557 8.809 1.00 75.31 90 ASN A CA 1
ATOM 671 C C . ASN A 1 90 ? -18.010 10.639 9.706 1.00 75.31 90 ASN A C 1
ATOM 673 O O . ASN A 1 90 ? -17.529 11.663 9.219 1.00 75.31 90 ASN A O 1
ATOM 677 N N . LYS A 1 91 ? -17.998 10.425 11.024 1.00 82.88 91 LYS A N 1
ATOM 678 C CA . LYS A 1 91 ? -17.338 11.306 11.992 1.00 82.88 91 LYS A CA 1
ATOM 679 C C . LYS A 1 91 ? -16.294 10.543 12.792 1.00 82.88 91 LYS A C 1
ATOM 681 O O . LYS A 1 91 ? -16.535 9.424 13.243 1.00 82.88 91 LYS A O 1
ATOM 686 N N . LEU A 1 92 ? -15.146 11.187 12.992 1.00 86.38 92 LEU A N 1
ATOM 687 C CA . LEU A 1 92 ? -14.070 10.687 13.841 1.00 86.38 92 LEU A CA 1
ATOM 688 C C . LEU A 1 92 ? -14.318 11.105 15.297 1.00 86.38 92 LEU A C 1
ATOM 690 O O . LEU A 1 92 ? -14.501 12.299 15.553 1.00 86.38 92 LEU A O 1
ATOM 694 N N . PRO A 1 93 ? -14.303 10.167 16.255 1.00 86.69 93 PRO A N 1
ATOM 695 C CA . PRO A 1 93 ? -14.398 10.506 17.666 1.00 86.69 93 PRO A CA 1
ATOM 696 C C . PRO A 1 93 ? -13.085 11.112 18.181 1.00 86.69 93 PRO A C 1
ATOM 698 O O . PRO A 1 93 ? -12.024 11.012 17.559 1.00 86.69 93 PRO A O 1
ATOM 701 N N . GLU A 1 94 ? -13.139 11.745 19.354 1.00 83.69 94 GLU A N 1
ATOM 702 C CA . GLU A 1 94 ? -11.949 12.330 19.981 1.00 83.69 94 GLU A CA 1
ATOM 703 C C . GLU A 1 94 ? -10.952 11.250 20.432 1.00 83.69 94 GLU A C 1
ATOM 705 O O . GLU A 1 94 ? -9.737 11.428 20.297 1.00 83.69 94 GLU A O 1
ATOM 710 N N . LYS A 1 95 ? -11.478 10.114 20.905 1.00 84.00 95 LYS A N 1
ATOM 711 C CA . LYS A 1 95 ? -10.750 8.919 21.347 1.00 84.00 95 LYS A CA 1
ATOM 712 C C . LYS A 1 95 ? -11.439 7.671 20.797 1.00 84.00 95 LYS A C 1
ATOM 714 O O . LYS A 1 95 ? -12.626 7.713 20.504 1.00 84.00 95 LYS A O 1
ATOM 719 N N . CYS A 1 96 ? -10.686 6.586 20.662 1.00 86.56 96 CYS A N 1
ATOM 720 C CA . CYS A 1 96 ? -11.202 5.290 20.238 1.00 86.56 96 CYS A CA 1
ATOM 721 C C . CYS A 1 96 ? -10.683 4.221 21.198 1.00 86.56 96 CYS A C 1
ATOM 723 O O . CYS A 1 96 ? -9.471 4.051 21.339 1.00 86.56 96 CYS A O 1
ATOM 725 N N . GLU A 1 97 ? -11.599 3.535 21.879 1.00 86.81 97 GLU A N 1
ATOM 726 C CA . GLU A 1 97 ? -11.273 2.413 22.759 1.00 86.81 97 GLU A CA 1
ATOM 727 C C . GLU A 1 97 ? -11.605 1.076 22.090 1.00 86.81 97 GLU A C 1
ATOM 729 O O . GLU A 1 97 ? -12.506 0.985 21.255 1.00 86.81 97 GLU A O 1
ATOM 734 N N . LEU A 1 98 ? -10.908 0.011 22.500 1.00 84.31 98 LEU A N 1
ATOM 735 C CA . LEU A 1 98 ? -11.107 -1.346 21.969 1.00 84.31 98 LEU A CA 1
ATOM 736 C C . LEU A 1 98 ? -12.575 -1.791 22.019 1.00 84.31 98 LEU A C 1
ATOM 738 O O . LEU A 1 98 ? -13.088 -2.313 21.035 1.00 84.31 98 LEU A O 1
ATOM 742 N N . ALA A 1 99 ? -13.257 -1.543 23.140 1.00 85.25 99 ALA A N 1
ATOM 743 C CA . ALA A 1 99 ? -14.652 -1.936 23.326 1.00 85.25 99 ALA A CA 1
ATOM 744 C C . ALA A 1 99 ? -15.616 -1.195 22.382 1.00 85.25 99 ALA A C 1
ATOM 746 O O . ALA A 1 99 ? -16.686 -1.710 22.056 1.00 85.25 99 ALA A O 1
ATOM 747 N N . GLU A 1 100 ? -15.268 0.021 21.955 1.00 85.81 100 GLU A N 1
ATOM 748 C CA . GLU A 1 100 ? -16.064 0.789 20.998 1.00 85.81 100 GLU A CA 1
ATOM 749 C C . GLU A 1 100 ? -15.798 0.320 19.563 1.00 85.81 100 GLU A C 1
ATOM 751 O O . GLU A 1 100 ? -16.748 0.070 18.819 1.00 85.81 100 GLU A O 1
ATOM 756 N N . ALA A 1 101 ? -14.530 0.092 19.210 1.00 86.31 101 ALA A N 1
ATOM 757 C CA . ALA A 1 101 ? -14.146 -0.472 17.916 1.00 86.31 101 ALA A CA 1
ATOM 758 C C . ALA A 1 101 ? -14.773 -1.862 17.683 1.00 86.31 101 ALA A C 1
ATOM 760 O O . ALA A 1 101 ? -15.286 -2.147 16.599 1.00 86.31 101 ALA A O 1
ATOM 761 N N . GLU A 1 102 ? -14.815 -2.702 18.721 1.00 86.62 102 GLU A N 1
ATOM 762 C CA . GLU A 1 102 ? -15.461 -4.018 18.684 1.00 86.62 102 GLU A CA 1
ATOM 763 C C . GLU A 1 102 ? -16.978 -3.930 18.460 1.00 86.62 102 GLU A C 1
ATOM 765 O O . GLU A 1 102 ? -17.549 -4.750 17.737 1.00 86.62 102 GLU A O 1
ATOM 770 N N . LYS A 1 103 ? -17.646 -2.925 19.042 1.00 87.81 103 LYS A N 1
ATOM 771 C CA . LYS A 1 103 ? -19.086 -2.701 18.839 1.00 87.81 103 LYS A CA 1
ATOM 772 C C . LYS A 1 103 ? -19.397 -2.197 17.435 1.00 87.81 103 LYS A C 1
ATOM 774 O O . LYS A 1 103 ? -20.393 -2.622 16.854 1.00 87.81 103 LYS A O 1
ATOM 779 N N . LEU A 1 104 ? -18.578 -1.281 16.919 1.00 85.69 104 LEU A N 1
ATOM 780 C CA . LEU A 1 104 ? -18.797 -0.643 15.619 1.00 85.69 104 LEU A CA 1
ATOM 781 C C . LEU A 1 104 ? -18.429 -1.553 14.443 1.00 85.69 104 LEU A C 1
ATOM 783 O O . LEU A 1 104 ? -19.002 -1.384 13.371 1.00 85.69 104 LEU A O 1
ATOM 787 N N . LYS A 1 105 ? -17.519 -2.520 14.640 1.00 82.94 105 LYS A N 1
ATOM 788 C CA . LYS A 1 105 ? -17.073 -3.479 13.609 1.00 82.94 105 LYS A CA 1
ATOM 789 C C . LYS A 1 105 ? -16.765 -2.799 12.272 1.00 82.94 105 LYS A C 1
ATOM 791 O O . LYS A 1 105 ? -17.219 -3.243 11.218 1.00 82.94 105 LYS A O 1
ATOM 796 N N . VAL A 1 106 ? -16.002 -1.705 12.336 1.00 83.94 106 VAL A N 1
ATOM 797 C CA . VAL A 1 106 ? -15.537 -0.990 11.143 1.00 83.94 106 VAL A CA 1
ATOM 798 C C . VAL A 1 106 ? -14.787 -1.970 10.243 1.00 83.94 106 VAL A C 1
ATOM 800 O O . VAL A 1 106 ? -13.956 -2.748 10.717 1.00 83.94 106 VAL A O 1
ATOM 803 N N . ILE A 1 107 ? -15.104 -1.943 8.950 1.00 89.38 107 ILE A N 1
ATOM 804 C CA . ILE A 1 107 ? -14.526 -2.854 7.963 1.00 89.38 107 ILE A CA 1
ATOM 805 C C . ILE A 1 107 ? -13.006 -2.677 7.843 1.00 89.38 107 ILE A C 1
ATOM 807 O O . ILE A 1 107 ? -12.469 -1.580 8.019 1.00 89.38 107 ILE A O 1
ATOM 811 N N . GLY A 1 108 ? -12.315 -3.765 7.508 1.00 90.62 108 GLY A N 1
ATOM 812 C CA . GLY A 1 108 ? -10.895 -3.735 7.174 1.00 90.62 108 GLY A CA 1
ATOM 813 C C . GLY A 1 108 ? -10.610 -2.920 5.909 1.00 90.62 108 GLY A C 1
ATOM 814 O O . GLY A 1 108 ? -11.440 -2.840 5.000 1.00 90.62 108 GLY A O 1
ATOM 815 N N . CYS A 1 109 ? -9.422 -2.321 5.826 1.00 92.31 109 CYS A N 1
ATOM 816 C CA . CYS A 1 109 ? -9.007 -1.528 4.669 1.00 92.31 109 CYS A CA 1
ATOM 817 C C . CYS A 1 109 ? -8.636 -2.369 3.441 1.00 92.31 109 CYS A C 1
ATOM 819 O O . CYS A 1 109 ? -8.368 -1.786 2.392 1.00 92.31 109 CYS A O 1
ATOM 821 N N . GLN A 1 110 ? -8.613 -3.704 3.522 1.00 91.25 110 GLN A N 1
ATOM 822 C CA . GLN A 1 110 ? -8.215 -4.549 2.392 1.00 91.25 110 GLN A CA 1
ATOM 823 C C . GLN A 1 110 ? -9.047 -4.283 1.130 1.00 91.25 110 GLN A C 1
ATOM 825 O O . GLN A 1 110 ? -8.480 -3.992 0.081 1.00 91.25 110 GLN A O 1
ATOM 830 N N . THR A 1 111 ? -10.377 -4.240 1.244 1.00 88.62 111 THR A N 1
ATOM 831 C CA . THR A 1 111 ? -11.265 -3.927 0.111 1.00 88.62 111 THR A CA 1
ATOM 832 C C . THR A 1 111 ? -10.983 -2.544 -0.480 1.00 88.62 111 THR A C 1
ATOM 834 O O . THR A 1 111 ? -11.053 -2.353 -1.693 1.00 88.62 111 THR A O 1
ATOM 837 N N . LYS A 1 112 ? -10.637 -1.569 0.371 1.00 89.56 112 LYS A N 1
ATOM 838 C CA . LYS A 1 112 ? -10.296 -0.207 -0.053 1.00 89.56 112 LYS A CA 1
ATOM 839 C C . LYS A 1 112 ? -8.969 -0.176 -0.813 1.00 89.56 112 LYS A C 1
ATOM 841 O O . LYS A 1 112 ? -8.881 0.481 -1.848 1.00 89.56 112 LYS A O 1
ATOM 846 N N . ILE A 1 113 ? -7.962 -0.910 -0.334 1.00 90.00 113 ILE A N 1
ATOM 847 C CA . ILE A 1 113 ? -6.665 -1.071 -1.007 1.00 90.00 113 ILE A CA 1
ATOM 848 C C . ILE A 1 113 ? -6.866 -1.733 -2.370 1.00 90.00 113 ILE A C 1
ATOM 850 O O . ILE A 1 113 ? -6.394 -1.203 -3.374 1.00 90.00 113 ILE A O 1
ATOM 854 N N . ASP A 1 114 ? -7.601 -2.844 -2.420 1.00 88.62 114 ASP A N 1
ATOM 855 C CA . ASP A 1 114 ? -7.837 -3.590 -3.656 1.00 88.62 114 ASP A CA 1
ATOM 856 C C . ASP A 1 114 ? -8.558 -2.720 -4.689 1.00 88.62 114 ASP A C 1
ATOM 858 O O . ASP A 1 114 ? -8.089 -2.582 -5.820 1.00 88.62 114 ASP A O 1
ATOM 862 N N . LYS A 1 115 ? -9.629 -2.029 -4.278 1.00 88.69 115 LYS A N 1
ATOM 863 C CA . LYS A 1 115 ? -10.356 -1.089 -5.139 1.00 88.69 115 LYS A CA 1
ATOM 864 C C . LYS A 1 115 ? -9.456 0.042 -5.641 1.00 88.69 115 LYS A C 1
ATOM 866 O O . LYS A 1 115 ? -9.462 0.350 -6.833 1.00 88.69 115 LYS A O 1
ATOM 871 N N . PHE A 1 116 ? -8.655 0.644 -4.760 1.00 86.88 116 PHE A N 1
ATOM 872 C CA . PHE A 1 116 ? -7.725 1.705 -5.143 1.00 86.88 116 PHE A CA 1
ATOM 873 C C . PHE A 1 116 ? -6.699 1.211 -6.170 1.00 86.88 116 PHE A C 1
ATOM 875 O O . PHE A 1 116 ? -6.445 1.888 -7.170 1.00 86.88 116 PHE A O 1
ATOM 882 N N . LEU A 1 117 ? -6.132 0.021 -5.968 1.00 86.62 117 LEU A N 1
ATOM 883 C CA . LEU A 1 117 ? -5.182 -0.570 -6.906 1.00 86.62 117 LEU A CA 1
ATOM 884 C C . LEU A 1 117 ? -5.846 -0.910 -8.238 1.00 86.62 117 LEU A C 1
ATOM 886 O O . LEU A 1 117 ? -5.264 -0.623 -9.280 1.00 86.62 117 LEU A O 1
ATOM 890 N N . GLU A 1 118 ? -7.062 -1.449 -8.245 1.00 85.06 118 GLU A N 1
ATOM 891 C CA . GLU A 1 118 ? -7.782 -1.751 -9.483 1.00 85.06 118 GLU A CA 1
ATOM 892 C C . GLU A 1 118 ? -8.118 -0.494 -10.294 1.00 85.06 118 GLU A C 1
ATOM 894 O O . GLU A 1 118 ? -7.896 -0.468 -11.512 1.00 85.06 118 GLU A O 1
ATOM 899 N N . GLU A 1 119 ? -8.596 0.561 -9.633 1.00 86.12 119 GLU A N 1
ATOM 900 C CA . GLU A 1 119 ? -8.953 1.829 -10.275 1.00 86.12 119 GLU A CA 1
ATOM 901 C C . GLU A 1 119 ? -7.718 2.597 -10.758 1.00 86.12 119 GLU A C 1
ATOM 903 O O . GLU A 1 119 ? -7.729 3.210 -11.832 1.00 86.12 119 GLU A O 1
ATOM 908 N N . LYS A 1 120 ? -6.628 2.566 -9.982 1.00 85.19 120 LYS A N 1
ATOM 909 C CA . LYS A 1 120 ? -5.420 3.357 -10.250 1.00 85.19 120 LYS A CA 1
ATOM 910 C C . LYS A 1 120 ? -4.294 2.569 -10.913 1.00 85.19 120 LYS A C 1
ATOM 912 O O . LYS A 1 120 ? -3.302 3.193 -11.285 1.00 85.19 120 LYS A O 1
ATOM 917 N N . LYS A 1 121 ? -4.423 1.259 -11.172 1.00 80.06 121 LYS A N 1
ATOM 918 C CA . LYS A 1 121 ? -3.355 0.454 -11.815 1.00 80.06 121 LYS A CA 1
ATOM 919 C C . LYS A 1 121 ? -2.836 1.070 -13.109 1.00 80.06 121 LYS A C 1
ATOM 921 O O . LYS A 1 121 ? -1.637 1.064 -13.357 1.00 80.06 121 LYS A O 1
ATOM 926 N N . LYS A 1 122 ? -3.732 1.643 -13.924 1.00 79.00 122 LYS A N 1
ATOM 927 C CA . LYS A 1 122 ? -3.355 2.310 -15.178 1.00 79.00 122 LYS A CA 1
ATOM 928 C C . LYS A 1 122 ? -2.500 3.544 -14.909 1.00 79.00 122 LYS A C 1
ATOM 930 O O . LYS A 1 122 ? -1.527 3.765 -15.614 1.00 79.00 122 LYS A O 1
ATOM 935 N N . LEU A 1 123 ? -2.832 4.313 -13.873 1.00 81.88 123 LEU A N 1
ATOM 936 C CA . LEU A 1 123 ? -2.064 5.486 -13.470 1.00 81.88 123 LEU A CA 1
ATOM 937 C C . LEU A 1 123 ? -0.669 5.090 -12.969 1.00 81.88 123 LEU A C 1
ATOM 939 O O . LEU A 1 123 ? 0.318 5.701 -13.371 1.00 81.88 123 LEU A O 1
ATOM 943 N N . PHE A 1 124 ? -0.581 4.020 -12.174 1.00 81.88 124 PHE A N 1
ATOM 944 C CA . PHE A 1 124 ? 0.697 3.472 -11.712 1.00 81.88 124 PHE A CA 1
ATOM 945 C C . PHE A 1 124 ? 1.551 2.883 -12.838 1.00 81.88 124 PHE A C 1
ATOM 947 O O . PHE A 1 124 ? 2.769 2.867 -12.710 1.00 81.88 124 PHE A O 1
ATOM 954 N N . LEU A 1 125 ? 0.941 2.437 -13.940 1.00 85.69 125 LEU A N 1
ATOM 955 C CA . LEU A 1 125 ? 1.650 1.928 -15.114 1.00 85.69 125 LEU A CA 1
ATOM 956 C C . LEU A 1 125 ? 2.201 3.055 -16.009 1.00 85.69 125 LEU A C 1
ATOM 958 O O . LEU A 1 125 ? 3.242 2.887 -16.639 1.00 85.69 125 LEU A O 1
ATOM 962 N N . ILE A 1 126 ? 1.539 4.215 -16.064 1.00 87.38 126 ILE A N 1
ATOM 963 C CA . ILE A 1 126 ? 1.946 5.327 -16.942 1.00 87.38 126 ILE A CA 1
ATOM 964 C C . ILE A 1 126 ? 3.343 5.848 -16.584 1.00 87.38 126 ILE A C 1
ATOM 966 O O . ILE A 1 126 ? 4.182 5.994 -17.469 1.00 87.38 126 ILE A O 1
ATOM 970 N N . ALA A 1 127 ? 3.607 6.109 -15.302 1.00 88.56 127 ALA A N 1
ATOM 971 C CA . ALA A 1 127 ? 4.889 6.653 -14.854 1.00 88.56 127 ALA A CA 1
ATOM 972 C C . ALA A 1 127 ? 6.106 5.786 -15.256 1.00 88.56 127 ALA A C 1
ATOM 974 O O . ALA A 1 127 ? 7.020 6.322 -15.887 1.00 88.56 127 ALA A O 1
ATOM 975 N N . PRO A 1 128 ? 6.140 4.467 -14.976 1.00 88.88 128 PRO A N 1
ATOM 976 C CA . PRO A 1 128 ? 7.259 3.629 -15.386 1.00 88.88 128 PRO A CA 1
ATOM 977 C C . PRO A 1 128 ? 7.323 3.414 -16.904 1.00 88.88 128 PRO A C 1
ATOM 979 O O . PRO A 1 128 ? 8.421 3.312 -17.436 1.00 88.88 128 PRO A O 1
ATOM 982 N N . ILE A 1 129 ? 6.199 3.420 -17.637 1.00 90.50 129 ILE A N 1
ATOM 983 C CA . ILE A 1 129 ? 6.246 3.400 -19.112 1.00 90.50 129 ILE A CA 1
ATOM 984 C C . ILE A 1 129 ? 6.958 4.646 -19.649 1.00 90.50 129 ILE A C 1
ATOM 986 O O . ILE A 1 129 ? 7.828 4.526 -20.510 1.00 90.50 129 ILE A O 1
ATOM 990 N N . ILE A 1 130 ? 6.616 5.837 -19.146 1.00 92.88 130 ILE A N 1
ATOM 991 C CA . ILE A 1 130 ? 7.280 7.085 -19.551 1.00 92.88 130 ILE A CA 1
ATOM 992 C C . ILE A 1 130 ? 8.779 7.002 -19.253 1.00 92.88 130 ILE A C 1
ATOM 994 O O . ILE A 1 130 ? 9.588 7.358 -20.109 1.00 92.88 130 ILE A O 1
ATOM 998 N N . LEU A 1 131 ? 9.147 6.495 -18.073 1.00 91.94 131 LEU A N 1
ATOM 999 C CA . LEU A 1 131 ? 10.542 6.313 -17.683 1.00 91.94 131 LEU A CA 1
ATOM 1000 C C . LEU A 1 131 ? 11.294 5.408 -18.673 1.00 91.94 131 LEU A C 1
ATOM 1002 O O . LEU A 1 131 ? 12.327 5.826 -19.196 1.00 91.94 131 LEU A O 1
ATOM 1006 N N . VAL A 1 132 ? 10.740 4.236 -19.002 1.00 92.94 132 VAL A N 1
ATOM 1007 C CA . VAL A 1 132 ? 11.331 3.297 -19.971 1.00 92.94 132 VAL A CA 1
ATOM 1008 C C . VAL A 1 132 ? 11.475 3.943 -21.351 1.00 92.94 132 VAL A C 1
ATOM 1010 O O . VAL A 1 132 ? 12.532 3.839 -21.970 1.00 92.94 132 VAL A O 1
ATOM 1013 N N . VAL A 1 133 ? 10.450 4.652 -21.837 1.00 92.94 133 VAL A N 1
ATOM 1014 C CA . VAL A 1 133 ? 10.496 5.334 -23.145 1.00 92.94 133 VAL A CA 1
ATOM 1015 C C . VAL A 1 133 ? 11.608 6.383 -23.181 1.00 92.94 133 VAL A C 1
ATOM 1017 O O . VAL A 1 133 ? 12.387 6.419 -24.135 1.00 92.94 133 VAL A O 1
ATOM 1020 N N . VAL A 1 134 ? 11.726 7.206 -22.136 1.00 93.31 134 VAL A N 1
ATOM 1021 C CA . VAL A 1 134 ? 12.793 8.212 -22.027 1.00 93.31 134 VAL A CA 1
ATOM 1022 C C . VAL A 1 134 ? 14.168 7.545 -21.990 1.00 93.31 134 VAL A C 1
ATOM 1024 O O . VAL A 1 134 ? 15.072 7.979 -22.704 1.00 93.31 134 VAL A O 1
ATOM 1027 N N . GLN A 1 135 ? 14.332 6.469 -21.215 1.00 90.12 135 GLN A N 1
ATOM 1028 C CA . GLN A 1 135 ? 15.595 5.733 -21.152 1.00 90.12 135 GLN A CA 1
ATOM 1029 C C . GLN A 1 135 ? 15.978 5.129 -22.511 1.00 90.12 135 GLN A C 1
ATOM 1031 O O . GLN A 1 135 ? 17.134 5.238 -22.916 1.00 90.12 135 GLN A O 1
ATOM 1036 N N . VAL A 1 136 ? 15.028 4.558 -23.257 1.00 90.69 136 VAL A N 1
ATOM 1037 C CA . VAL A 1 136 ? 15.280 4.019 -24.605 1.00 90.69 136 VAL A CA 1
ATOM 1038 C C . VAL A 1 136 ? 15.728 5.118 -25.571 1.00 90.69 136 VAL A C 1
ATOM 1040 O O . VAL A 1 136 ? 16.707 4.927 -26.293 1.00 90.69 136 VAL A O 1
ATOM 1043 N N . ILE A 1 137 ? 15.070 6.283 -25.559 1.00 91.69 137 ILE A N 1
ATOM 1044 C CA . ILE A 1 137 ? 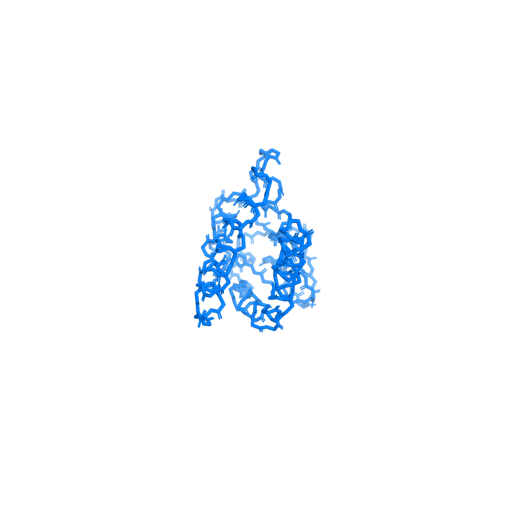15.470 7.432 -26.389 1.00 91.69 137 ILE A CA 1
ATOM 1045 C C . ILE A 1 137 ? 16.901 7.866 -26.050 1.00 91.69 137 ILE A C 1
ATOM 1047 O O . ILE A 1 137 ? 17.713 8.054 -26.955 1.00 91.69 137 ILE A O 1
ATOM 1051 N N . LEU A 1 138 ? 17.234 7.978 -24.761 1.00 90.38 138 LEU A N 1
ATOM 1052 C CA . LEU A 1 138 ? 18.584 8.334 -24.318 1.00 90.38 138 LEU A CA 1
ATOM 1053 C C . LEU A 1 138 ? 19.627 7.305 -24.763 1.00 90.38 138 LEU A C 1
ATOM 1055 O O . LEU A 1 138 ? 20.697 7.694 -25.217 1.00 90.38 138 LEU A O 1
ATOM 1059 N N . VAL A 1 139 ? 19.326 6.006 -24.679 1.00 88.56 139 VAL A N 1
ATOM 1060 C CA . VAL A 1 139 ? 20.232 4.955 -25.170 1.00 88.56 139 VAL A CA 1
ATOM 1061 C C . VAL A 1 139 ? 20.490 5.116 -26.666 1.00 88.56 139 VAL A C 1
ATOM 1063 O O . VAL A 1 139 ? 21.647 5.082 -27.072 1.00 88.56 139 VAL A O 1
ATOM 1066 N N . ILE A 1 140 ? 19.449 5.337 -27.474 1.00 87.06 140 ILE A N 1
ATOM 1067 C CA . ILE A 1 140 ? 19.594 5.523 -28.926 1.00 87.06 140 ILE A CA 1
ATOM 1068 C C . ILE A 1 140 ? 20.450 6.760 -29.228 1.00 87.06 140 ILE A C 1
ATOM 1070 O O . ILE A 1 140 ? 21.411 6.656 -29.984 1.00 87.06 140 ILE A O 1
ATOM 1074 N N . LEU A 1 141 ? 20.155 7.904 -28.601 1.00 88.19 141 LEU A N 1
ATOM 1075 C CA . LEU A 1 141 ? 20.891 9.160 -28.811 1.00 88.19 141 LEU A CA 1
ATOM 1076 C C . LEU A 1 141 ? 22.360 9.105 -28.371 1.00 88.19 141 LEU A C 1
ATOM 1078 O O . LEU A 1 141 ? 23.154 9.910 -28.835 1.00 88.19 141 LEU A O 1
ATOM 1082 N N . LEU A 1 142 ? 22.710 8.213 -27.444 1.00 85.00 142 LEU A N 1
ATOM 1083 C CA . LEU A 1 142 ? 24.082 8.048 -26.958 1.00 85.00 142 LEU A CA 1
ATOM 1084 C C . LEU A 1 142 ? 24.877 6.988 -27.734 1.00 85.00 142 LEU A C 1
ATOM 1086 O O . LEU A 1 142 ? 26.079 6.851 -27.501 1.00 85.00 142 LEU A O 1
ATOM 1090 N N . ILE A 1 143 ? 24.208 6.191 -28.571 1.00 79.31 143 ILE A N 1
ATOM 1091 C CA . ILE A 1 143 ? 24.832 5.188 -29.447 1.00 79.31 143 ILE A CA 1
ATOM 1092 C C . ILE A 1 143 ? 25.059 5.752 -30.856 1.00 79.31 143 ILE A C 1
ATOM 1094 O O . ILE A 1 143 ? 26.058 5.392 -31.479 1.00 79.31 143 ILE A O 1
ATOM 1098 N N . VAL A 1 144 ? 24.131 6.582 -31.348 1.00 62.00 144 VAL A N 1
ATOM 1099 C CA . VAL A 1 144 ? 24.233 7.323 -32.622 1.00 62.00 144 VAL A CA 1
ATOM 1100 C C . VAL A 1 144 ? 25.222 8.475 -32.486 1.00 62.00 144 VAL A C 1
ATOM 1102 O O . VAL A 1 144 ? 26.020 8.656 -33.432 1.00 62.00 144 VAL A O 1
#